Protein AF-A0ABD2PRU2-F1 (afdb_monomer_lite)

Secondary structure (DSSP, 8-state):
-PPPTT---S---S-S-----SPPEEEEETTTTEEEESSPPSS-TT----------HHHHHHHHHSPPPSS-----HHHHHHHHHHHHS--S-TTTT-EE-TTSPPTTSPPP----

Organism: NCBI:txid1844966

Foldseek 3Di:
DDDDPPPDDDDDDDPDDDDDADWDFFKAQPQVRDTDIPDDDPDDPPDDDDDDDHPDPVVVVVCVVPPADPPHDDADPVRVVVNVCSVVDPDPDSCPPMDGDPPDDDPPDDDDDDDD

Structure (mmCIF, N/CA/C/O backbone):
data_AF-A0ABD2PRU2-F1
#
_entry.id   AF-A0ABD2PRU2-F1
#
loop_
_atom_site.group_PDB
_atom_site.id
_atom_site.type_symbol
_atom_site.label_atom_id
_atom_site.label_alt_id
_atom_site.label_comp_id
_atom_site.label_asym_id
_atom_site.label_entity_id
_atom_site.label_seq_id
_atom_site.pdbx_PDB_ins_code
_atom_site.Cartn_x
_atom_site.Cartn_y
_atom_site.Cartn_z
_atom_site.occupancy
_atom_site.B_iso_or_equiv
_atom_site.auth_seq_id
_atom_site.auth_comp_id
_atom_site.auth_asym_id
_atom_site.auth_atom_id
_atom_site.pdbx_PDB_model_num
ATOM 1 N N . MET A 1 1 ? -25.420 -2.392 43.212 1.00 75.31 1 MET A N 1
ATOM 2 C CA . MET A 1 1 ? -24.475 -3.056 42.282 1.00 75.31 1 MET A CA 1
ATOM 3 C C . MET A 1 1 ? -23.480 -2.003 41.798 1.00 75.31 1 MET A C 1
ATOM 5 O O . MET A 1 1 ? -23.931 -0.957 41.350 1.00 75.31 1 MET A O 1
ATOM 9 N N . LYS A 1 2 ? -22.163 -2.194 41.961 1.00 92.75 2 LYS A N 1
ATOM 10 C CA . LYS A 1 2 ? -21.158 -1.182 41.576 1.00 92.75 2 LYS A CA 1
ATOM 11 C C . LYS A 1 2 ? -20.752 -1.385 40.115 1.00 92.75 2 LYS A C 1
ATOM 13 O O . LYS A 1 2 ? -20.429 -2.502 39.724 1.00 92.75 2 LYS A O 1
ATOM 18 N N . ILE A 1 3 ? -20.769 -0.320 39.318 1.00 93.56 3 ILE A N 1
ATOM 19 C CA . ILE A 1 3 ? -20.285 -0.360 37.934 1.00 93.56 3 ILE A CA 1
ATOM 20 C C . ILE A 1 3 ? -18.755 -0.450 37.960 1.00 93.56 3 ILE A C 1
ATOM 22 O O . ILE A 1 3 ? -18.087 0.366 38.594 1.00 93.56 3 ILE A O 1
ATOM 26 N N . VAL A 1 4 ? -18.208 -1.465 37.291 1.00 96.62 4 VAL A N 1
ATOM 27 C CA . VAL A 1 4 ? -16.760 -1.689 37.182 1.00 96.62 4 VAL A CA 1
ATOM 28 C C . VAL A 1 4 ? -16.155 -0.846 36.056 1.00 96.62 4 VAL A C 1
ATOM 30 O O . VAL A 1 4 ? -16.788 -0.613 35.025 1.00 96.62 4 VAL A O 1
ATOM 33 N N . ARG A 1 5 ? -14.910 -0.386 36.231 1.00 96.38 5 ARG A N 1
ATOM 34 C CA . ARG A 1 5 ? -14.184 0.374 35.200 1.00 96.38 5 ARG A CA 1
ATOM 35 C C . ARG A 1 5 ? -13.980 -0.501 33.959 1.00 96.38 5 ARG A C 1
ATOM 37 O O . ARG A 1 5 ? -13.541 -1.638 34.078 1.00 96.38 5 ARG A O 1
ATOM 44 N N . GLY A 1 6 ? -14.286 0.039 32.780 1.00 94.94 6 GLY A N 1
ATOM 45 C CA . GLY A 1 6 ? -14.189 -0.691 31.510 1.00 94.94 6 GLY A CA 1
ATOM 46 C C . GLY A 1 6 ? -15.425 -1.525 31.155 1.00 94.94 6 GLY A C 1
ATOM 47 O O . GLY A 1 6 ? -15.406 -2.215 30.136 1.00 94.94 6 GLY A O 1
ATOM 48 N N . LYS A 1 7 ? -16.507 -1.452 31.949 1.00 95.81 7 LYS A N 1
ATOM 49 C CA . LYS A 1 7 ? -17.802 -2.031 31.569 1.00 95.81 7 LYS A CA 1
ATOM 50 C C . LYS A 1 7 ? -18.243 -1.464 30.213 1.00 95.81 7 LYS A C 1
ATOM 52 O O . LYS A 1 7 ? -18.166 -0.258 29.987 1.00 95.81 7 LYS A O 1
ATOM 57 N N . ARG A 1 8 ? -18.664 -2.346 29.301 1.00 95.62 8 ARG A N 1
ATOM 58 C CA . ARG A 1 8 ? -19.148 -1.963 27.968 1.00 95.62 8 ARG A CA 1
ATOM 59 C C . ARG A 1 8 ? -20.516 -1.309 28.126 1.00 95.62 8 ARG A C 1
ATOM 61 O O . ARG A 1 8 ? -21.432 -1.945 28.630 1.00 95.62 8 ARG A O 1
ATOM 68 N N . GLU A 1 9 ? -20.618 -0.065 27.694 1.00 95.38 9 GLU A N 1
ATOM 69 C CA . GLU A 1 9 ? -21.835 0.744 27.711 1.00 95.38 9 GLU A CA 1
ATOM 70 C C . GLU A 1 9 ? -21.971 1.448 26.350 1.00 95.38 9 GLU A C 1
ATOM 72 O O . GLU A 1 9 ? -21.024 1.458 25.554 1.00 95.38 9 GLU A O 1
ATOM 77 N N . ALA A 1 10 ? -23.141 2.024 26.066 1.00 97.31 10 ALA A N 1
ATOM 78 C CA . ALA A 1 10 ? -23.347 2.815 24.855 1.00 97.31 10 ALA A CA 1
ATOM 79 C C . ALA A 1 10 ? -22.388 4.021 24.812 1.00 97.31 10 ALA A C 1
ATOM 81 O O . ALA A 1 10 ? -22.137 4.675 25.824 1.00 97.31 10 ALA A O 1
ATOM 82 N N . GLY A 1 11 ? -21.841 4.319 23.634 1.00 96.06 11 GLY A N 1
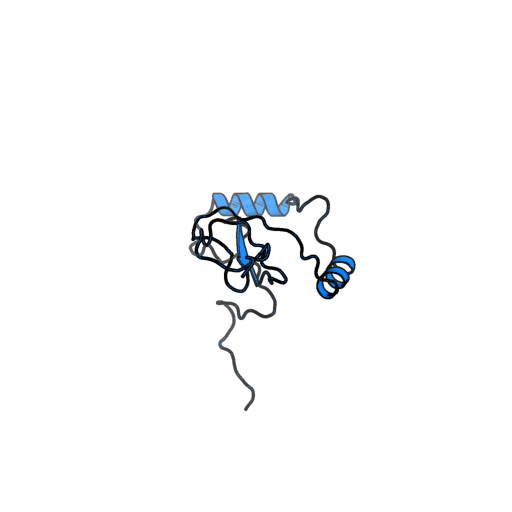ATOM 83 C CA . GLY A 1 11 ? -20.883 5.406 23.454 1.00 96.06 11 GLY A CA 1
ATOM 84 C C . GLY A 1 11 ? -20.413 5.541 22.009 1.00 96.06 11 GLY A C 1
ATOM 85 O O . GLY A 1 11 ? -20.898 4.848 21.116 1.00 96.06 11 GLY A O 1
ATOM 86 N N . LEU A 1 12 ? -19.448 6.434 21.778 1.00 96.44 12 LEU A N 1
ATOM 87 C CA . LEU A 1 12 ? -18.917 6.711 20.442 1.00 96.44 12 LEU A CA 1
ATOM 88 C C . LEU A 1 12 ? -18.200 5.485 19.850 1.00 96.44 12 LEU A C 1
ATOM 90 O O . LEU A 1 12 ? -17.209 5.000 20.411 1.00 96.44 12 LEU A O 1
ATOM 94 N N . MET A 1 13 ? -18.656 5.042 18.680 1.00 95.75 13 MET A N 1
ATOM 95 C CA . MET A 1 13 ? -18.049 3.969 17.891 1.00 95.75 13 MET A CA 1
ATOM 96 C C . MET A 1 13 ? -17.299 4.545 16.682 1.00 95.75 13 MET A C 1
ATOM 98 O O . MET A 1 13 ? -17.760 5.494 16.059 1.00 95.75 13 MET A O 1
ATOM 102 N N . GLY A 1 14 ? -16.154 3.955 16.326 1.00 94.75 14 GLY A N 1
ATOM 103 C CA . GLY A 1 14 ? -15.353 4.404 15.181 1.00 94.75 14 GLY A CA 1
ATOM 104 C C . GLY A 1 14 ? -14.530 5.663 15.470 1.00 94.75 14 GLY A C 1
ATOM 105 O O . GLY A 1 14 ? -14.267 5.966 16.632 1.00 94.75 14 GLY A O 1
ATOM 106 N N . ASN A 1 15 ? -14.077 6.334 14.403 1.00 94.31 15 ASN A N 1
ATOM 107 C CA . ASN A 1 15 ? -13.203 7.518 14.426 1.00 94.31 15 ASN A CA 1
ATOM 108 C C . ASN A 1 15 ? -12.008 7.397 15.395 1.00 94.31 15 ASN A C 1
ATOM 110 O O . ASN A 1 15 ? -11.744 8.263 16.228 1.00 94.31 15 ASN A O 1
ATOM 114 N N . ARG A 1 16 ? -11.327 6.252 15.342 1.00 94.81 16 ARG A N 1
ATOM 115 C CA . ARG A 1 16 ? -10.150 5.942 16.160 1.00 94.81 16 ARG A CA 1
ATOM 116 C C . ARG A 1 16 ? -9.107 5.291 15.271 1.00 94.81 16 ARG A C 1
ATOM 118 O O . ARG A 1 16 ? -9.464 4.483 14.414 1.00 94.81 16 ARG A O 1
ATOM 125 N N . TYR A 1 17 ? -7.836 5.573 15.535 1.00 95.12 17 TYR A N 1
ATOM 126 C CA . TYR A 1 17 ? -6.740 4.895 14.856 1.00 95.12 17 TYR A CA 1
ATOM 127 C C . TYR A 1 17 ? -6.806 3.387 15.094 1.00 95.12 17 TYR A C 1
ATOM 129 O O . TYR A 1 17 ? -6.938 2.908 16.226 1.00 95.12 17 TYR A O 1
ATOM 137 N N . ARG A 1 18 ? -6.732 2.637 13.998 1.00 94.50 18 ARG A N 1
ATOM 138 C CA . ARG A 1 18 ? -6.670 1.180 13.986 1.00 94.50 18 ARG A CA 1
ATOM 139 C C . ARG A 1 18 ? -5.586 0.764 13.010 1.00 94.50 18 ARG A C 1
ATOM 141 O O . ARG A 1 18 ? -5.554 1.247 11.887 1.00 94.50 18 ARG A O 1
ATOM 148 N N . THR A 1 19 ? -4.728 -0.149 13.444 1.00 94.00 19 THR A N 1
ATOM 149 C CA . THR A 1 19 ? -3.658 -0.706 12.617 1.00 94.00 19 THR A CA 1
ATOM 150 C C . THR A 1 19 ? -4.045 -2.112 12.192 1.00 94.00 19 THR A C 1
ATOM 152 O O . THR A 1 19 ? -4.306 -2.963 13.044 1.00 94.00 19 THR A O 1
ATOM 155 N N . SER A 1 20 ? -4.055 -2.373 10.888 1.00 93.69 20 SER A N 1
ATOM 156 C CA . SER A 1 20 ? -4.093 -3.734 10.350 1.00 93.69 20 SER A CA 1
ATOM 157 C C . SER A 1 20 ? -2.668 -4.226 10.108 1.00 93.69 20 SER A C 1
ATOM 159 O O . SER A 1 20 ? -1.890 -3.526 9.469 1.00 93.69 20 SER A O 1
ATOM 161 N N . ARG A 1 21 ? -2.321 -5.412 10.616 1.00 91.62 21 ARG A N 1
ATOM 162 C CA . ARG A 1 21 ? -0.971 -5.999 10.515 1.00 91.62 21 ARG A CA 1
ATOM 163 C C . ARG A 1 21 ? -0.963 -7.191 9.555 1.00 91.62 21 ARG A C 1
ATOM 165 O O . ARG A 1 21 ? -2.021 -7.755 9.294 1.00 91.62 21 ARG A O 1
ATOM 172 N N . GLY A 1 22 ? 0.224 -7.574 9.077 1.00 90.50 22 GLY A N 1
ATOM 173 C CA . GLY A 1 22 ? 0.413 -8.742 8.206 1.00 90.50 22 GLY A CA 1
ATOM 174 C C . GLY A 1 22 ? -0.268 -8.601 6.848 1.00 90.50 22 GLY A C 1
ATOM 175 O O . GLY A 1 22 ? -0.959 -9.511 6.403 1.00 90.50 22 GLY A O 1
ATOM 176 N N . ARG A 1 23 ? -0.146 -7.426 6.228 1.00 92.69 23 ARG A N 1
ATOM 177 C CA . ARG A 1 23 ? -0.715 -7.157 4.909 1.00 92.69 23 ARG A CA 1
ATOM 178 C C . ARG A 1 23 ? 0.354 -7.363 3.840 1.00 92.69 23 ARG A C 1
ATOM 180 O O . ARG A 1 23 ? 1.433 -6.797 3.961 1.00 92.69 23 ARG A O 1
ATOM 187 N N . LEU A 1 24 ? 0.038 -8.163 2.825 1.00 93.12 24 LEU A N 1
ATOM 188 C CA . LEU A 1 24 ? 0.913 -8.410 1.680 1.00 93.12 24 LEU A CA 1
ATOM 189 C C . LEU A 1 24 ? 0.696 -7.328 0.615 1.00 93.12 24 LEU A C 1
ATOM 191 O O . LEU A 1 24 ? -0.452 -6.995 0.304 1.00 93.12 24 LEU A O 1
ATOM 195 N N . ILE A 1 25 ? 1.789 -6.813 0.053 1.00 94.62 25 ILE A N 1
ATOM 196 C CA . ILE A 1 25 ? 1.770 -5.982 -1.154 1.00 94.62 25 ILE A CA 1
ATOM 197 C C . ILE A 1 25 ? 1.821 -6.928 -2.351 1.00 94.62 25 ILE A C 1
ATOM 199 O O . ILE A 1 25 ? 2.749 -7.722 -2.472 1.00 94.62 25 ILE A O 1
ATOM 203 N N . VAL A 1 26 ? 0.809 -6.873 -3.213 1.00 95.94 26 VAL A N 1
ATOM 204 C CA . VAL A 1 26 ? 0.683 -7.802 -4.351 1.00 95.94 26 VAL A CA 1
ATOM 205 C C . VAL A 1 26 ? 1.040 -7.169 -5.685 1.00 95.94 26 VAL A C 1
ATOM 207 O O . VAL A 1 26 ? 1.397 -7.878 -6.621 1.00 95.94 26 VAL A O 1
ATOM 210 N N . ARG A 1 27 ? 0.940 -5.845 -5.783 1.00 96.06 27 ARG A N 1
ATOM 211 C CA . ARG A 1 27 ? 1.243 -5.097 -6.998 1.00 96.06 27 ARG A CA 1
ATOM 212 C C . ARG A 1 27 ? 1.677 -3.677 -6.645 1.00 96.06 27 ARG A C 1
ATOM 214 O O . ARG A 1 27 ? 1.200 -3.123 -5.652 1.00 96.06 27 ARG A O 1
ATOM 221 N N . MET A 1 28 ? 2.559 -3.090 -7.444 1.00 95.19 28 MET A N 1
ATOM 222 C CA . MET A 1 28 ? 2.967 -1.687 -7.329 1.00 95.19 28 MET A CA 1
ATOM 223 C C . MET A 1 28 ? 2.990 -1.037 -8.710 1.00 95.19 28 MET A C 1
ATOM 225 O O . MET A 1 28 ? 3.519 -1.628 -9.648 1.00 95.19 28 MET A O 1
ATOM 229 N N . ASN A 1 29 ? 2.453 0.177 -8.816 1.00 92.44 29 ASN A N 1
ATOM 230 C CA . ASN A 1 29 ? 2.557 1.008 -10.012 1.00 92.44 29 ASN A CA 1
ATOM 231 C C . ASN A 1 29 ? 3.497 2.187 -9.704 1.00 92.44 29 ASN A C 1
ATOM 233 O O . ASN A 1 29 ? 3.088 3.113 -8.994 1.00 92.44 29 ASN A O 1
ATOM 237 N N . PRO A 1 30 ? 4.747 2.164 -10.195 1.00 88.81 30 PRO A N 1
ATOM 238 C CA . PRO A 1 30 ? 5.711 3.232 -9.940 1.00 88.81 30 PRO A CA 1
ATOM 239 C C . PRO A 1 30 ? 5.364 4.547 -10.656 1.00 88.81 30 PRO A C 1
ATOM 241 O O . PRO A 1 30 ? 5.702 5.605 -10.139 1.00 88.81 30 PRO A O 1
ATOM 244 N N . ARG A 1 31 ? 4.654 4.505 -11.793 1.00 86.50 31 ARG A N 1
ATOM 245 C CA . ARG A 1 31 ? 4.259 5.697 -12.565 1.00 86.50 31 ARG A CA 1
ATOM 246 C C . ARG A 1 31 ? 3.184 6.519 -11.851 1.00 86.50 31 ARG A C 1
ATOM 248 O O . ARG A 1 31 ? 3.264 7.740 -11.800 1.00 86.50 31 ARG A O 1
ATOM 255 N N . LEU A 1 32 ? 2.184 5.845 -11.288 1.00 88.56 32 LEU A N 1
ATOM 256 C CA . LEU A 1 32 ? 1.062 6.457 -10.568 1.00 88.56 32 LEU A CA 1
ATOM 257 C C . LEU A 1 32 ? 1.305 6.552 -9.052 1.00 88.56 32 LEU A C 1
ATOM 259 O O . LEU A 1 32 ? 0.484 7.121 -8.333 1.00 88.56 32 LEU A O 1
ATOM 263 N N . GLY A 1 33 ? 2.392 5.961 -8.547 1.00 89.56 33 GLY A N 1
ATOM 264 C CA . GLY A 1 33 ? 2.680 5.886 -7.114 1.00 89.56 33 GLY A CA 1
ATOM 265 C C . GLY A 1 33 ? 1.655 5.054 -6.333 1.00 89.56 33 GLY A C 1
ATOM 266 O O . GLY A 1 33 ? 1.353 5.367 -5.180 1.00 89.56 33 GLY A O 1
ATOM 267 N N . LEU A 1 34 ? 1.084 4.015 -6.954 1.00 94.25 34 LEU A N 1
ATOM 268 C CA . LEU A 1 34 ? 0.049 3.178 -6.340 1.00 94.25 34 LEU A CA 1
ATOM 269 C C . LEU A 1 34 ? 0.636 1.904 -5.734 1.00 94.25 34 LEU A C 1
ATOM 271 O O . LEU A 1 34 ? 1.470 1.226 -6.333 1.00 94.25 34 LEU A O 1
ATOM 275 N N . ILE A 1 35 ? 0.121 1.534 -4.562 1.00 96.06 35 ILE A N 1
ATOM 276 C CA . ILE A 1 35 ? 0.463 0.294 -3.863 1.00 96.06 35 ILE A CA 1
ATOM 277 C C . ILE A 1 35 ? -0.821 -0.507 -3.654 1.00 96.06 35 ILE A C 1
ATOM 279 O O . ILE A 1 35 ? -1.773 -0.028 -3.035 1.00 96.06 35 ILE A O 1
ATOM 283 N N . TYR A 1 36 ? -0.836 -1.745 -4.141 1.00 95.88 36 TYR A N 1
ATOM 284 C CA . TYR A 1 36 ? -1.975 -2.648 -4.027 1.00 95.88 36 TYR A CA 1
ATOM 285 C C . TYR A 1 36 ? -1.742 -3.623 -2.875 1.00 95.88 36 TYR A C 1
ATOM 287 O O . TYR A 1 36 ? -0.819 -4.442 -2.898 1.00 95.88 36 TYR A O 1
ATOM 295 N N . VAL A 1 37 ? -2.601 -3.536 -1.861 1.00 95.44 37 VAL A N 1
ATOM 296 C CA . VAL A 1 37 ? -2.486 -4.284 -0.605 1.00 95.44 37 VAL A CA 1
ATOM 297 C C . VAL A 1 37 ? -3.623 -5.298 -0.482 1.00 95.44 37 VAL A C 1
ATOM 299 O O . VAL A 1 37 ? -4.765 -5.010 -0.838 1.00 95.44 37 VAL A O 1
ATOM 302 N N . VAL A 1 38 ? -3.333 -6.489 0.047 1.00 95.50 38 VAL A N 1
ATOM 303 C CA . VAL A 1 38 ? -4.348 -7.535 0.246 1.00 95.50 38 VAL A CA 1
ATOM 304 C C . VAL A 1 38 ? -5.331 -7.170 1.360 1.00 95.50 38 VAL A C 1
ATOM 306 O O . VAL A 1 38 ? -4.963 -7.013 2.529 1.00 95.50 38 VAL A O 1
ATOM 309 N N . GLY A 1 39 ? -6.617 -7.173 1.011 1.00 93.25 39 GLY A N 1
ATOM 310 C CA . GLY A 1 39 ? -7.724 -7.003 1.947 1.00 93.25 39 GLY A CA 1
ATOM 311 C C . GLY A 1 39 ? -8.031 -5.539 2.286 1.00 93.25 39 GLY A C 1
ATOM 312 O O . GLY A 1 39 ? -7.470 -4.621 1.697 1.00 93.25 39 GLY A O 1
ATOM 313 N N . PRO A 1 40 ? -8.958 -5.298 3.228 1.00 93.19 40 PRO A N 1
ATOM 314 C CA . PRO A 1 40 ? -9.435 -3.951 3.515 1.00 93.19 40 PRO A CA 1
ATOM 315 C C . PRO A 1 40 ? -8.464 -3.159 4.400 1.00 93.19 40 PRO A C 1
ATOM 317 O O . PRO A 1 40 ? -7.941 -3.670 5.404 1.00 93.19 40 PRO A O 1
ATOM 320 N N . THR A 1 41 ? -8.313 -1.879 4.063 1.00 93.50 41 THR A N 1
ATOM 321 C CA . THR A 1 41 ? -7.598 -0.877 4.862 1.00 93.50 41 THR A CA 1
ATOM 322 C C . THR A 1 41 ? -8.568 -0.184 5.830 1.00 93.50 41 THR A C 1
ATOM 324 O O . THR A 1 41 ? -9.711 0.083 5.457 1.00 93.50 41 THR A O 1
ATOM 327 N N . PRO A 1 42 ? -8.169 0.102 7.083 1.00 95.06 42 PRO A N 1
ATOM 328 C CA . PRO A 1 42 ? -9.010 0.843 8.017 1.00 95.06 42 PRO A CA 1
ATOM 329 C C . PRO A 1 42 ? -9.254 2.281 7.548 1.00 95.06 42 PRO A C 1
ATOM 331 O O . PRO A 1 42 ? -8.304 3.002 7.264 1.00 95.06 42 PRO A O 1
ATOM 334 N N . GLY A 1 43 ? -10.514 2.713 7.565 1.00 94.44 43 GLY A N 1
ATOM 335 C CA . GLY A 1 43 ? -10.909 4.074 7.195 1.00 94.44 43 GLY A CA 1
ATOM 336 C C . GLY A 1 43 ? -11.800 4.109 5.951 1.00 94.44 43 GLY A C 1
ATOM 337 O O . GLY A 1 43 ? -11.988 3.085 5.294 1.00 94.44 43 GLY A O 1
ATOM 338 N N . PRO A 1 44 ? -12.414 5.263 5.651 1.00 95.25 44 PRO A N 1
ATOM 339 C CA . PRO A 1 44 ? -13.154 5.451 4.411 1.00 95.25 44 PRO A CA 1
ATOM 340 C C . PRO A 1 44 ? -12.203 5.577 3.210 1.00 95.25 44 PRO A C 1
ATOM 342 O O . PRO A 1 44 ? -11.009 5.844 3.359 1.00 95.25 44 PRO A O 1
ATOM 345 N N . VAL A 1 45 ? -12.747 5.415 2.004 1.00 95.81 45 VAL A N 1
ATOM 346 C CA . VAL A 1 45 ? -12.019 5.652 0.747 1.00 95.81 45 VAL A CA 1
ATOM 347 C C . VAL A 1 45 ? -11.547 7.114 0.688 1.00 95.81 45 VAL A C 1
ATOM 349 O O . VAL A 1 45 ? -12.218 7.998 1.218 1.00 95.81 45 VAL A O 1
ATOM 352 N N . HIS A 1 46 ? -10.387 7.359 0.070 1.00 95.69 46 HIS A N 1
ATOM 353 C CA . HIS A 1 46 ? -9.731 8.676 -0.016 1.00 95.69 46 HIS A CA 1
ATOM 354 C C . HIS A 1 46 ? -9.299 9.282 1.334 1.00 95.69 46 HIS A C 1
ATOM 356 O O . HIS A 1 46 ? -9.080 10.487 1.432 1.00 95.69 46 HIS A O 1
ATOM 362 N N . SER A 1 47 ? -9.155 8.464 2.381 1.00 94.25 47 SER A N 1
ATOM 363 C CA . SER A 1 47 ? -8.548 8.892 3.646 1.00 94.25 47 SER A CA 1
ATOM 364 C C . SER A 1 47 ? -7.035 8.667 3.660 1.00 94.25 47 SER A C 1
ATOM 366 O O . SER A 1 47 ? -6.509 7.790 2.974 1.00 94.25 47 SER A O 1
ATOM 368 N N . PHE A 1 48 ? -6.322 9.459 4.462 1.00 95.19 48 PHE A N 1
ATOM 369 C CA . PHE A 1 48 ? -4.904 9.225 4.715 1.00 95.19 48 PHE A CA 1
ATOM 370 C C . PHE A 1 48 ? -4.715 7.985 5.587 1.00 95.19 48 PHE A C 1
ATOM 372 O O . PHE A 1 48 ? -5.423 7.789 6.578 1.00 95.19 48 PHE A O 1
ATOM 379 N N . CYS A 1 49 ? -3.710 7.181 5.255 1.00 94.19 49 CYS A N 1
ATOM 380 C CA . CYS A 1 49 ? -3.286 6.049 6.063 1.00 94.19 49 CYS A CA 1
ATOM 381 C C . CYS A 1 49 ? -1.784 6.130 6.347 1.00 94.19 49 CYS A C 1
ATOM 383 O O . CYS A 1 49 ? -1.029 6.779 5.627 1.00 94.19 49 CYS A O 1
ATOM 385 N N . TYR A 1 50 ? -1.367 5.483 7.432 1.00 95.44 50 TYR A N 1
ATOM 386 C CA . TYR A 1 50 ? 0.039 5.321 7.774 1.00 95.44 50 TYR A CA 1
ATOM 387 C C . TYR A 1 50 ? 0.464 3.901 7.411 1.00 95.44 50 TYR A C 1
ATOM 389 O O . TYR A 1 50 ? -0.126 2.939 7.911 1.00 95.44 50 TYR A O 1
ATOM 397 N N . LEU A 1 51 ? 1.464 3.787 6.539 1.00 94.19 51 LEU A N 1
ATOM 398 C CA . LEU A 1 51 ? 2.017 2.521 6.073 1.00 94.19 51 LEU A CA 1
ATOM 399 C C . LEU A 1 51 ? 3.450 2.382 6.583 1.00 94.19 51 LEU A C 1
ATOM 401 O O . LEU A 1 51 ? 4.245 3.314 6.492 1.00 94.19 51 LEU A O 1
ATOM 405 N N . ASN A 1 52 ? 3.756 1.222 7.152 1.00 92.56 52 ASN A N 1
ATOM 406 C CA . ASN A 1 52 ? 5.065 0.888 7.686 1.00 92.56 52 ASN A CA 1
ATOM 407 C C . ASN A 1 52 ? 5.327 -0.615 7.564 1.00 92.56 52 ASN A C 1
ATOM 409 O O . ASN A 1 52 ? 4.389 -1.412 7.468 1.00 92.56 52 ASN A O 1
ATOM 413 N N . ASP A 1 53 ? 6.602 -0.992 7.632 1.00 91.12 53 ASP A N 1
ATOM 414 C CA . ASP A 1 53 ? 7.009 -2.394 7.610 1.00 91.12 53 ASP A CA 1
ATOM 415 C C . ASP A 1 53 ? 6.387 -3.184 8.761 1.00 91.12 53 ASP A C 1
ATOM 417 O O . ASP A 1 53 ? 6.146 -2.683 9.870 1.00 91.12 53 ASP A O 1
ATOM 421 N N . SER A 1 54 ? 6.111 -4.460 8.494 1.00 90.56 54 SER A N 1
ATOM 422 C CA . SER A 1 54 ? 5.467 -5.322 9.473 1.00 90.56 54 SER A CA 1
ATOM 423 C C . SER A 1 54 ? 6.401 -5.674 10.626 1.00 90.56 54 SER A C 1
ATOM 425 O O . SER A 1 54 ? 7.563 -6.007 10.439 1.00 90.56 54 SER A O 1
ATOM 427 N N . TRP A 1 55 ? 5.850 -5.693 11.839 1.00 87.44 55 TRP A N 1
ATOM 428 C CA . TRP A 1 55 ? 6.552 -6.136 13.050 1.00 87.44 55 TRP A CA 1
ATOM 429 C C . TRP A 1 55 ? 6.273 -7.606 13.406 1.00 87.44 55 TRP A C 1
ATOM 431 O O . TRP A 1 55 ? 6.535 -8.032 14.529 1.00 87.44 55 TRP A O 1
ATOM 441 N N . LEU A 1 56 ? 5.692 -8.383 12.487 1.00 90.50 56 LEU A N 1
ATOM 442 C CA . LEU A 1 56 ? 5.470 -9.815 12.696 1.00 90.50 56 LEU A CA 1
ATOM 443 C C . LEU A 1 56 ? 6.798 -10.573 12.568 1.00 90.50 56 LEU A C 1
ATOM 445 O O . LEU A 1 56 ? 7.536 -10.365 11.609 1.00 90.50 56 LEU A O 1
ATOM 449 N N . CYS A 1 57 ? 7.101 -11.449 13.531 1.00 85.00 57 CYS A N 1
ATOM 450 C CA . CYS A 1 57 ? 8.418 -12.088 13.641 1.00 85.00 57 CYS A CA 1
ATOM 451 C C . CYS A 1 57 ? 8.817 -12.889 12.392 1.00 85.00 57 CYS A C 1
ATOM 453 O O . CYS A 1 57 ? 9.964 -12.823 11.972 1.00 85.00 57 CYS A O 1
ATOM 455 N N . ASN A 1 58 ? 7.872 -13.611 11.786 1.00 84.00 58 ASN A N 1
ATOM 456 C CA . ASN A 1 58 ? 8.102 -14.389 10.567 1.00 84.00 58 ASN A CA 1
ATOM 457 C C . ASN A 1 58 ? 8.488 -13.502 9.373 1.00 84.00 58 ASN A C 1
ATOM 459 O O . ASN A 1 58 ? 9.438 -13.819 8.672 1.00 84.00 58 ASN A O 1
ATOM 463 N N . ILE A 1 59 ? 7.814 -12.362 9.204 1.00 82.69 59 ILE A N 1
ATOM 464 C CA . ILE A 1 59 ? 8.105 -11.400 8.128 1.00 82.69 59 ILE A CA 1
ATOM 465 C C . ILE A 1 59 ? 9.457 -10.714 8.365 1.00 82.69 59 ILE A C 1
ATOM 467 O O . ILE A 1 59 ? 10.182 -10.391 7.432 1.00 82.69 59 ILE A O 1
ATOM 471 N N . ARG A 1 60 ? 9.832 -10.501 9.628 1.00 83.38 60 ARG A N 1
ATOM 472 C CA . ARG A 1 60 ? 11.083 -9.820 9.969 1.00 83.38 60 ARG A CA 1
ATOM 473 C C . ARG A 1 60 ? 12.327 -10.622 9.584 1.00 83.38 60 ARG A C 1
ATOM 475 O O . ARG A 1 60 ? 13.285 -10.033 9.108 1.00 83.38 60 ARG A O 1
ATOM 482 N N . HIS A 1 61 ? 12.291 -11.946 9.720 1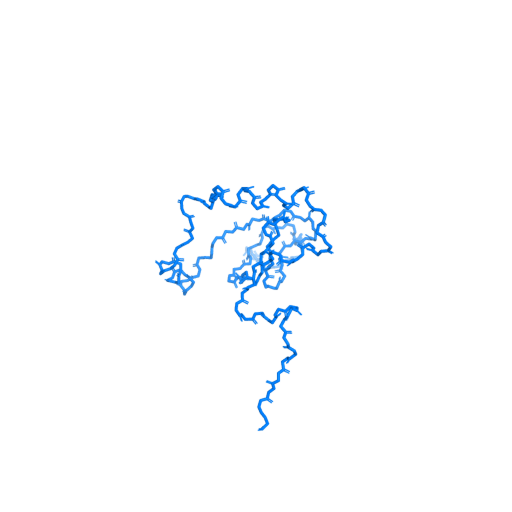.00 77.19 61 HIS A N 1
ATOM 483 C CA . HIS A 1 61 ? 13.390 -12.794 9.247 1.00 77.19 61 HIS A CA 1
ATOM 484 C C . HIS A 1 61 ? 13.550 -12.742 7.718 1.00 77.19 61 HIS A C 1
ATOM 486 O O . HIS A 1 61 ? 14.672 -12.783 7.223 1.00 77.19 61 HIS A O 1
ATOM 492 N N . GLU A 1 62 ? 12.445 -12.632 6.972 1.00 81.81 62 GLU A N 1
ATOM 493 C CA . GLU A 1 62 ? 12.481 -12.462 5.512 1.00 81.81 62 GLU A CA 1
ATOM 494 C C . GLU A 1 62 ? 13.083 -11.103 5.124 1.00 81.81 62 GLU A C 1
ATOM 496 O O . GLU A 1 62 ? 13.911 -11.037 4.216 1.00 81.81 62 GLU A O 1
ATOM 501 N N . LEU A 1 63 ? 12.735 -10.039 5.859 1.00 80.50 63 LEU A N 1
ATOM 502 C CA . LEU A 1 63 ? 13.322 -8.705 5.683 1.00 80.50 63 LEU A CA 1
ATOM 503 C C . LEU A 1 63 ? 14.834 -8.692 5.938 1.00 80.50 63 LEU A C 1
ATOM 505 O O . LEU A 1 63 ? 15.557 -8.010 5.223 1.00 80.50 63 LEU A O 1
ATOM 509 N N . ASP A 1 64 ? 15.330 -9.444 6.921 1.00 84.44 64 ASP A N 1
ATOM 510 C CA . ASP A 1 64 ? 16.772 -9.512 7.190 1.00 84.44 64 ASP A CA 1
ATOM 511 C C . ASP A 1 64 ? 17.534 -10.242 6.064 1.00 84.44 64 ASP A C 1
ATOM 513 O O . ASP A 1 64 ? 18.690 -9.919 5.784 1.00 84.44 64 ASP A O 1
ATOM 517 N N . ALA A 1 65 ? 16.893 -11.212 5.400 1.00 87.88 65 ALA A N 1
ATOM 518 C CA . ALA A 1 65 ? 17.479 -11.956 4.284 1.00 87.88 65 ALA A CA 1
ATOM 519 C C . ALA A 1 65 ? 17.482 -11.159 2.967 1.00 87.88 65 ALA A C 1
ATOM 521 O O . ALA A 1 65 ? 18.423 -11.278 2.182 1.00 87.88 65 ALA A O 1
ATOM 522 N N . ASN A 1 66 ? 16.444 -10.356 2.724 1.00 86.50 66 ASN A N 1
ATOM 523 C CA . ASN A 1 66 ? 16.328 -9.482 1.559 1.00 86.50 66 ASN A CA 1
ATOM 524 C C . ASN A 1 66 ? 15.856 -8.085 1.998 1.00 86.50 66 ASN A C 1
ATOM 526 O O . ASN A 1 66 ? 14.655 -7.790 1.939 1.00 86.50 66 ASN A O 1
ATOM 530 N N . PRO A 1 67 ? 16.777 -7.235 2.484 1.00 88.12 67 PRO A N 1
ATOM 531 C CA . PRO A 1 67 ? 16.405 -5.952 3.052 1.00 88.12 67 PRO A CA 1
ATOM 532 C C . PRO A 1 67 ? 15.930 -4.976 1.971 1.00 88.12 67 PRO A C 1
ATOM 534 O O . PRO A 1 67 ? 16.511 -4.925 0.882 1.00 88.12 67 PRO A O 1
ATOM 537 N N . PRO A 1 68 ? 14.912 -4.147 2.264 1.00 89.00 68 PRO A N 1
ATOM 538 C CA . PRO A 1 68 ? 14.545 -3.056 1.379 1.00 89.00 68 PRO A CA 1
ATOM 539 C C . PRO A 1 68 ? 15.683 -2.020 1.294 1.00 89.00 68 PRO A C 1
ATOM 541 O O . PRO A 1 68 ? 16.559 -1.974 2.164 1.00 89.00 68 PRO A O 1
ATOM 544 N N . PRO A 1 69 ? 15.678 -1.148 0.271 1.00 91.31 69 PRO A N 1
ATOM 545 C CA . PRO A 1 69 ? 16.671 -0.087 0.133 1.00 91.31 69 PRO A CA 1
ATOM 546 C C . PRO A 1 69 ? 16.739 0.830 1.366 1.00 91.31 69 PRO A C 1
ATOM 548 O O . PRO A 1 69 ? 15.715 1.317 1.846 1.00 91.31 69 PRO A O 1
ATOM 551 N N . VAL A 1 70 ? 17.955 1.117 1.841 1.00 91.06 70 VAL A N 1
ATOM 552 C CA . VAL A 1 70 ? 18.224 1.975 3.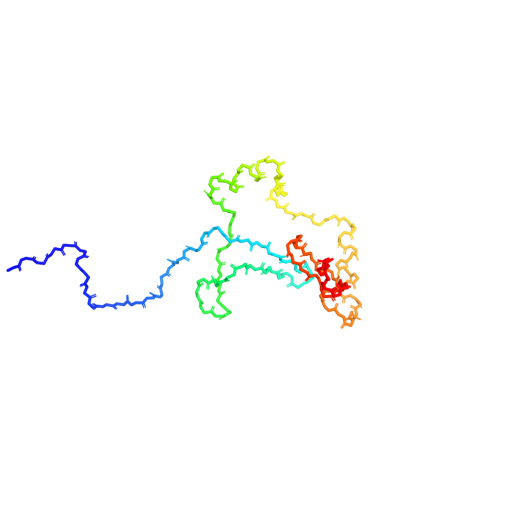010 1.00 91.06 70 VAL A CA 1
ATOM 553 C C . VAL A 1 70 ? 18.990 3.230 2.561 1.00 91.06 70 VAL A C 1
ATOM 555 O O . VAL A 1 70 ? 19.980 3.087 1.844 1.00 91.06 70 VAL A O 1
ATOM 558 N N . PRO A 1 71 ? 18.608 4.458 2.977 1.00 90.88 71 PRO A N 1
ATOM 559 C CA . PRO A 1 71 ? 17.511 4.801 3.896 1.00 90.88 71 PRO A CA 1
ATOM 560 C C . PRO A 1 71 ? 16.119 4.763 3.251 1.00 90.88 71 PRO A C 1
ATOM 562 O O . PRO A 1 71 ? 15.119 4.685 3.955 1.00 90.88 71 PRO A O 1
ATOM 565 N N . THR A 1 72 ? 16.063 4.852 1.926 1.00 91.19 72 THR A N 1
ATOM 566 C CA . THR A 1 72 ? 14.855 4.753 1.108 1.00 91.19 72 THR A CA 1
ATOM 567 C C . THR A 1 72 ? 15.271 4.331 -0.297 1.00 91.19 72 THR A C 1
ATOM 569 O O . THR A 1 72 ? 16.450 4.421 -0.653 1.00 91.19 72 THR A O 1
ATOM 572 N N . TRP A 1 73 ? 14.315 3.902 -1.116 1.00 91.00 73 TRP A N 1
ATOM 573 C CA . TRP A 1 73 ? 14.561 3.729 -2.542 1.00 91.00 73 TRP A CA 1
ATOM 574 C C . TRP A 1 73 ? 14.895 5.080 -3.182 1.00 91.00 73 TRP A C 1
ATOM 576 O O . TRP A 1 73 ? 14.228 6.082 -2.911 1.00 91.00 73 TRP A O 1
ATOM 586 N N . TYR A 1 74 ? 15.9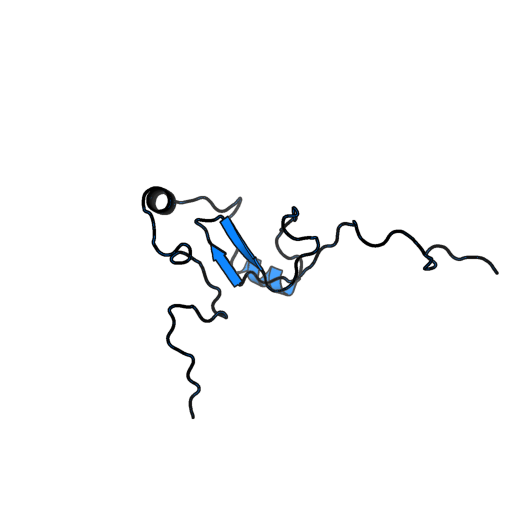32 5.093 -4.016 1.00 89.69 74 TYR A N 1
ATOM 587 C CA . TYR A 1 74 ? 16.329 6.251 -4.805 1.00 89.69 74 TYR A CA 1
ATOM 588 C C . TYR A 1 74 ? 16.388 5.835 -6.277 1.00 89.69 74 TYR A C 1
ATOM 590 O O . TYR A 1 74 ? 16.998 4.801 -6.577 1.00 89.69 74 TYR A O 1
ATOM 598 N N . PRO A 1 75 ? 15.771 6.595 -7.195 1.00 87.88 75 PRO A N 1
ATOM 599 C CA . PRO A 1 75 ? 15.786 6.254 -8.608 1.00 87.88 75 PRO A CA 1
ATOM 600 C C . PRO A 1 75 ? 17.219 6.314 -9.147 1.00 87.88 75 PRO A C 1
ATOM 602 O O . PRO A 1 75 ? 17.957 7.270 -8.897 1.00 87.88 75 PRO A O 1
ATOM 605 N N . SER A 1 76 ? 17.627 5.286 -9.896 1.00 87.88 76 SER A N 1
ATOM 606 C CA . SER A 1 76 ? 18.867 5.357 -10.682 1.00 87.88 76 SER A CA 1
ATOM 607 C C . SER A 1 76 ? 18.678 6.28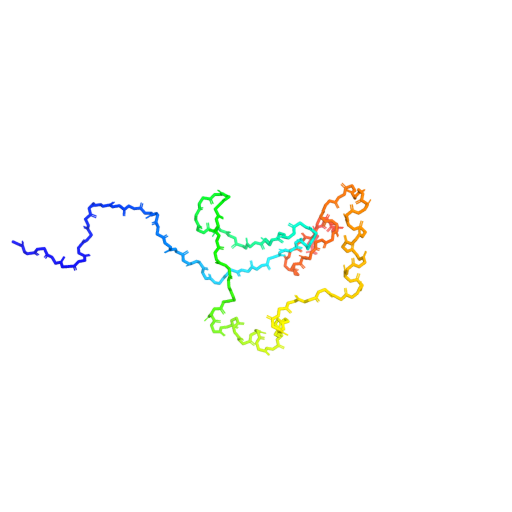3 -11.890 1.00 87.88 76 SER A C 1
ATOM 609 O O . SER A 1 76 ? 17.550 6.617 -12.249 1.00 87.88 76 SER A O 1
ATOM 611 N N . ALA A 1 77 ? 19.771 6.668 -12.557 1.00 89.06 77 ALA A N 1
ATOM 612 C CA . ALA A 1 77 ? 19.696 7.456 -13.792 1.00 89.06 77 ALA A CA 1
ATOM 613 C C . ALA A 1 77 ? 18.775 6.805 -14.846 1.00 89.06 77 ALA A C 1
ATOM 615 O O . ALA A 1 77 ? 17.966 7.488 -15.462 1.00 89.06 77 ALA A O 1
ATOM 616 N N . GLU A 1 78 ? 18.820 5.475 -14.969 1.00 85.31 78 GLU A N 1
ATOM 617 C CA . GLU A 1 78 ? 17.946 4.711 -15.867 1.00 85.31 78 GLU A CA 1
ATOM 618 C C . GLU A 1 78 ? 16.465 4.817 -15.472 1.00 85.31 78 GLU A C 1
ATOM 620 O O . GLU A 1 78 ? 15.606 4.974 -16.338 1.00 85.31 78 GLU A O 1
ATOM 625 N N . HIS A 1 79 ? 16.159 4.778 -14.169 1.00 84.25 79 HIS A N 1
ATOM 626 C CA . HIS A 1 79 ? 14.791 4.952 -13.672 1.00 84.25 79 HIS A CA 1
ATOM 627 C C . HIS A 1 79 ? 14.271 6.369 -13.928 1.00 84.25 79 HIS A C 1
ATOM 629 O O . HIS A 1 79 ? 13.109 6.526 -14.280 1.00 84.25 79 HIS A O 1
ATOM 635 N N . LEU A 1 80 ? 15.122 7.390 -13.796 1.00 84.31 80 LEU A N 1
ATOM 636 C CA . LEU A 1 80 ? 14.749 8.777 -14.093 1.00 84.31 80 LEU A CA 1
ATOM 637 C C . LEU A 1 80 ? 14.460 8.980 -15.584 1.00 84.31 80 LEU A C 1
ATOM 639 O O . LEU A 1 80 ? 13.530 9.699 -15.943 1.00 84.31 80 LEU A O 1
ATOM 643 N N . ASP A 1 81 ? 15.233 8.343 -16.462 1.00 85.00 81 ASP A N 1
ATOM 644 C CA . ASP A 1 81 ? 14.980 8.396 -17.903 1.00 85.00 81 ASP A CA 1
ATOM 645 C C . ASP A 1 81 ? 13.703 7.631 -18.288 1.00 85.00 81 ASP A C 1
ATOM 647 O O . ASP A 1 81 ? 12.980 8.058 -19.190 1.00 85.00 81 ASP A O 1
ATOM 651 N N . LEU A 1 82 ? 13.387 6.534 -17.592 1.00 81.94 82 LEU A N 1
ATOM 652 C CA . LEU A 1 82 ? 12.095 5.846 -17.699 1.00 81.94 82 LEU A CA 1
ATOM 653 C C . LEU A 1 82 ? 10.937 6.730 -17.227 1.00 81.94 82 LEU A C 1
ATOM 655 O O . LEU A 1 82 ? 9.952 6.861 -17.944 1.00 81.94 82 LEU A O 1
ATOM 659 N N . GLU A 1 83 ? 11.069 7.379 -16.072 1.00 81.25 83 GLU A N 1
ATOM 660 C CA . GLU A 1 83 ? 10.053 8.279 -15.519 1.00 81.25 83 GLU A CA 1
ATOM 661 C C . GLU A 1 83 ? 9.784 9.472 -16.449 1.00 81.25 83 GLU A C 1
ATOM 663 O O . GLU A 1 83 ? 8.632 9.825 -16.696 1.00 81.25 83 GLU A O 1
ATOM 668 N N . ARG A 1 84 ? 10.831 10.048 -17.054 1.00 81.81 84 ARG A N 1
ATOM 669 C CA . ARG A 1 84 ? 10.685 11.083 -18.092 1.00 81.81 84 ARG A CA 1
ATOM 670 C C . ARG A 1 84 ? 9.908 10.572 -19.298 1.00 81.81 84 ARG A C 1
ATOM 672 O O . ARG A 1 84 ? 8.965 11.228 -19.729 1.00 81.81 84 ARG A O 1
ATOM 679 N N . LYS A 1 85 ? 10.241 9.377 -19.798 1.00 81.75 85 LYS A N 1
ATOM 680 C CA . LYS A 1 85 ? 9.485 8.748 -20.892 1.00 81.75 85 LYS A CA 1
ATOM 681 C C . LYS A 1 85 ? 8.023 8.523 -20.508 1.00 81.75 85 LYS A C 1
ATOM 683 O O . LYS A 1 85 ? 7.157 8.781 -21.331 1.00 81.75 85 LYS A O 1
ATOM 688 N N . TRP A 1 86 ? 7.739 8.112 -19.271 1.00 81.50 86 TRP A N 1
ATOM 689 C CA . TRP A 1 86 ? 6.374 7.949 -18.749 1.00 81.50 86 TRP A CA 1
ATOM 690 C C . TRP A 1 86 ? 5.544 9.231 -18.724 1.00 81.50 86 TRP A C 1
ATOM 692 O O . TRP A 1 86 ? 4.317 9.151 -18.783 1.00 81.50 86 TRP A O 1
ATOM 702 N N . LEU A 1 87 ? 6.197 10.385 -18.595 1.00 76.88 87 LEU A N 1
ATOM 703 C CA . LEU A 1 87 ? 5.553 11.699 -18.597 1.00 76.88 87 LEU A CA 1
ATOM 704 C C . LEU A 1 87 ? 5.390 12.274 -20.009 1.00 76.88 87 LEU A C 1
ATOM 706 O O . LEU A 1 87 ? 4.463 13.042 -20.245 1.00 76.88 87 LEU A O 1
ATOM 710 N N . GLU A 1 88 ? 6.300 11.940 -20.924 1.00 78.81 88 GLU A N 1
ATOM 711 C CA . GLU A 1 88 ? 6.320 12.468 -22.293 1.00 78.81 88 GLU A CA 1
ATOM 712 C C . GLU A 1 88 ? 5.509 11.624 -23.285 1.00 78.81 88 GLU A C 1
ATOM 714 O O . GLU A 1 88 ? 4.993 12.163 -24.264 1.00 78.81 88 GLU A O 1
ATOM 719 N N . GLN A 1 89 ? 5.412 10.311 -23.065 1.00 74.69 89 GLN A N 1
ATOM 720 C CA . GLN A 1 89 ? 4.631 9.409 -23.908 1.00 74.69 89 GLN A CA 1
ATOM 721 C C . GLN A 1 89 ? 3.250 9.159 -23.307 1.00 74.69 89 GLN A C 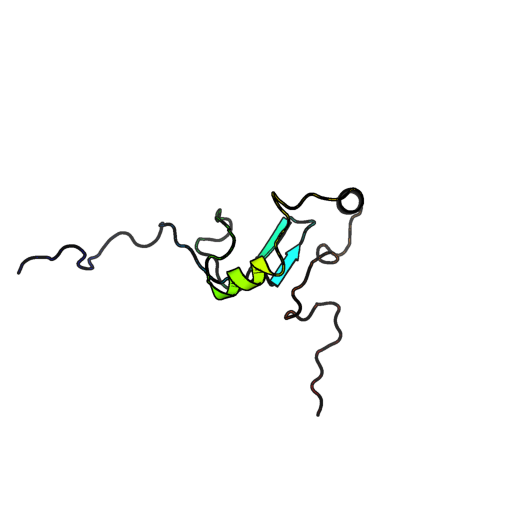1
ATOM 723 O O . GLN A 1 89 ? 3.121 8.670 -22.185 1.00 74.69 89 GLN A O 1
ATOM 728 N N . ASP A 1 90 ? 2.222 9.415 -24.111 1.00 69.88 90 ASP A N 1
ATOM 729 C CA . ASP A 1 90 ? 0.886 8.880 -23.881 1.00 69.88 90 ASP A CA 1
ATOM 730 C C . ASP A 1 90 ? 0.935 7.369 -24.144 1.00 69.88 90 ASP A C 1
ATOM 732 O O . ASP A 1 90 ? 0.875 6.909 -25.285 1.00 69.88 90 ASP A O 1
ATOM 736 N N . PHE A 1 91 ? 1.133 6.589 -23.083 1.00 70.38 91 PHE A N 1
ATOM 737 C CA . PHE A 1 91 ? 0.956 5.143 -23.145 1.00 70.38 91 PHE A CA 1
ATOM 738 C C . PHE A 1 91 ? -0.537 4.838 -23.225 1.00 70.38 91 PHE A C 1
ATOM 740 O O . PHE A 1 91 ? -1.316 5.352 -22.426 1.00 70.38 91 PHE A O 1
ATOM 747 N N . ASP A 1 92 ? -0.922 3.955 -24.146 1.00 74.62 92 ASP A N 1
ATOM 748 C CA . ASP A 1 92 ? -2.302 3.465 -24.241 1.00 74.62 92 ASP A CA 1
ATOM 749 C C . ASP A 1 92 ? -2.719 2.656 -22.992 1.00 74.62 92 ASP A C 1
ATOM 751 O O . ASP A 1 92 ? -3.910 2.505 -22.722 1.00 74.62 92 ASP A O 1
ATOM 755 N N . ASP A 1 93 ? -1.745 2.145 -22.225 1.00 81.75 93 ASP A N 1
ATOM 756 C CA . ASP A 1 93 ? -1.959 1.361 -21.007 1.00 81.75 93 ASP A CA 1
ATOM 757 C C . ASP A 1 93 ? -1.116 1.875 -19.823 1.00 81.75 93 ASP A C 1
ATOM 759 O O . ASP A 1 93 ? 0.111 1.744 -19.781 1.00 81.75 93 ASP A O 1
ATOM 763 N N . ASP A 1 94 ? -1.794 2.418 -18.809 1.00 77.62 94 ASP A N 1
ATOM 764 C CA . ASP A 1 94 ? -1.186 2.924 -17.573 1.00 77.62 94 ASP A CA 1
ATOM 765 C C . ASP A 1 94 ? -0.598 1.832 -16.665 1.00 77.62 94 ASP A C 1
ATOM 767 O O . ASP A 1 94 ? 0.133 2.142 -15.716 1.00 77.62 94 ASP A O 1
ATOM 771 N N . PHE A 1 95 ? -0.902 0.563 -16.941 1.00 81.50 95 PHE A N 1
ATOM 772 C CA . PHE A 1 95 ? -0.551 -0.582 -16.103 1.00 81.50 95 PHE A CA 1
ATOM 773 C C . PHE A 1 95 ? 0.581 -1.442 -16.664 1.00 81.50 95 PHE A C 1
ATOM 775 O O . PHE A 1 95 ? 0.985 -2.419 -16.025 1.00 81.50 95 PHE A O 1
ATOM 782 N N . GLN A 1 96 ? 1.112 -1.069 -17.828 1.00 82.25 96 GLN A N 1
ATOM 783 C CA . GLN A 1 96 ? 2.167 -1.806 -18.522 1.00 82.25 96 GLN A CA 1
ATOM 784 C C . GLN A 1 96 ? 3.439 -1.973 -17.671 1.00 82.25 96 GLN A C 1
ATOM 786 O O . GLN A 1 96 ? 4.144 -2.975 -17.782 1.00 82.25 96 GLN A O 1
ATOM 791 N N . PHE A 1 97 ? 3.741 -0.996 -16.812 1.00 83.12 97 PHE A N 1
ATOM 792 C CA . PHE A 1 97 ? 4.972 -0.948 -16.012 1.00 83.12 97 PHE A CA 1
ATOM 793 C C . PHE A 1 97 ? 4.790 -1.439 -14.573 1.00 83.12 97 PHE A C 1
ATOM 795 O O . PHE A 1 97 ? 5.640 -1.192 -13.713 1.00 83.12 97 PHE A O 1
ATOM 802 N N . ASP A 1 98 ? 3.681 -2.117 -14.288 1.00 91.19 98 ASP A N 1
ATOM 803 C CA . ASP A 1 98 ? 3.377 -2.559 -12.938 1.00 91.19 98 ASP A CA 1
ATOM 804 C C . ASP A 1 98 ? 4.242 -3.743 -12.510 1.00 91.19 98 ASP A C 1
ATOM 806 O O . ASP A 1 98 ? 4.494 -4.699 -13.246 1.00 91.19 98 ASP A O 1
ATOM 810 N N . LEU A 1 99 ? 4.665 -3.694 -11.252 1.00 92.12 99 LEU A N 1
ATOM 811 C CA . LEU A 1 99 ? 5.396 -4.764 -10.596 1.00 92.12 99 LEU A CA 1
ATOM 812 C C . LEU A 1 99 ? 4.383 -5.699 -9.945 1.00 92.12 99 LEU A C 1
ATOM 814 O O . LEU A 1 99 ? 3.637 -5.274 -9.063 1.00 92.12 99 LEU A O 1
ATOM 818 N N . TYR A 1 100 ? 4.364 -6.964 -10.359 1.00 95.12 100 TYR A N 1
ATOM 819 C CA . TYR A 1 100 ? 3.449 -7.983 -9.842 1.00 95.12 100 TYR A CA 1
ATOM 820 C C . TYR A 1 100 ? 4.182 -8.971 -8.938 1.00 95.12 100 TYR A C 1
ATOM 822 O O . TYR A 1 100 ? 5.245 -9.480 -9.296 1.00 95.12 100 TYR A O 1
ATOM 830 N N . HIS A 1 101 ? 3.575 -9.286 -7.796 1.00 94.88 101 HIS A N 1
ATOM 831 C CA . HIS A 1 101 ? 3.993 -10.389 -6.938 1.00 94.88 101 HIS A CA 1
ATOM 832 C C . HIS A 1 101 ? 3.763 -11.732 -7.646 1.00 94.88 101 HIS A C 1
ATOM 834 O O . HIS A 1 101 ? 2.760 -11.901 -8.336 1.00 94.88 101 HIS A O 1
ATOM 840 N N . GLU A 1 102 ? 4.636 -12.715 -7.417 1.00 92.38 102 GLU A N 1
ATOM 841 C CA . GLU A 1 102 ? 4.650 -14.023 -8.109 1.00 92.38 102 GLU A CA 1
ATOM 842 C C . GLU A 1 102 ? 3.350 -14.834 -7.971 1.00 92.38 102 GLU A C 1
ATOM 844 O O . GLU A 1 102 ? 3.037 -15.691 -8.786 1.00 92.38 102 GLU A O 1
ATOM 849 N N . MET A 1 103 ? 2.573 -14.548 -6.929 1.00 92.88 103 MET A N 1
ATOM 850 C CA . MET A 1 103 ? 1.288 -15.198 -6.656 1.00 92.88 103 MET A CA 1
ATOM 851 C C . MET A 1 103 ? 0.144 -14.658 -7.534 1.00 92.88 103 MET A C 1
ATOM 853 O O . MET A 1 103 ? -0.914 -15.282 -7.607 1.00 92.88 103 MET A O 1
ATOM 857 N N . LEU A 1 104 ? 0.307 -13.487 -8.158 1.00 93.19 104 LEU A N 1
ATOM 858 C CA . LEU A 1 104 ? -0.713 -12.918 -9.034 1.00 93.19 104 LEU A CA 1
ATOM 859 C C . LEU A 1 104 ? -0.536 -13.415 -10.468 1.00 93.19 104 LEU A C 1
ATOM 861 O O . LEU A 1 104 ? 0.539 -13.307 -11.047 1.00 93.19 104 LEU A O 1
ATOM 865 N N . HIS A 1 105 ? -1.638 -13.868 -11.060 1.00 91.75 105 HIS A N 1
ATOM 866 C CA . HIS A 1 105 ? -1.732 -14.061 -12.501 1.00 91.75 105 HIS A CA 1
ATOM 867 C C . HIS A 1 105 ? -1.789 -12.695 -13.191 1.00 91.75 105 HIS A C 1
ATOM 869 O O . HIS A 1 105 ? -2.629 -11.861 -12.827 1.00 91.75 105 HIS A O 1
ATOM 875 N N . ARG A 1 106 ? -0.887 -12.449 -14.145 1.00 91.12 106 ARG A N 1
ATOM 876 C CA . ARG A 1 106 ? -0.827 -11.160 -14.839 1.00 91.12 106 ARG A CA 1
ATOM 877 C C . ARG A 1 106 ? -1.889 -11.094 -15.937 1.00 91.12 106 ARG A C 1
ATOM 879 O O . ARG A 1 106 ? -2.238 -12.130 -16.495 1.00 91.12 106 ARG A O 1
ATOM 886 N N . PRO A 1 107 ? -2.376 -9.892 -16.285 1.00 87.31 107 PRO A N 1
ATOM 887 C CA . PRO A 1 107 ? -3.290 -9.724 -17.416 1.00 87.31 107 PRO A CA 1
ATOM 888 C C . PRO A 1 107 ? -2.707 -10.223 -18.747 1.00 87.31 107 PRO A C 1
ATOM 890 O O . PRO A 1 107 ? -3.452 -10.721 -19.585 1.00 87.31 107 PRO A O 1
ATOM 893 N N . ASP A 1 108 ? -1.385 -10.118 -18.906 1.00 87.81 108 ASP A N 1
ATOM 894 C CA . ASP A 1 108 ? -0.667 -10.497 -20.129 1.00 87.81 108 ASP A CA 1
ATOM 895 C C . ASP A 1 108 ? -0.357 -12.000 -20.212 1.00 87.81 108 ASP A C 1
ATOM 897 O O . ASP A 1 108 ? 0.051 -12.501 -21.263 1.00 87.81 108 ASP A O 1
ATOM 901 N N . ASP A 1 109 ? -0.525 -12.733 -19.108 1.00 90.25 109 ASP A N 1
ATOM 902 C CA . ASP A 1 109 ? -0.250 -14.164 -19.069 1.00 90.25 109 ASP A CA 1
ATOM 903 C C . ASP A 1 109 ? -1.349 -14.945 -19.810 1.00 90.25 109 ASP A C 1
ATOM 905 O O . ASP A 1 109 ? -2.538 -14.624 -19.771 1.00 90.25 109 ASP A O 1
ATOM 909 N N . GLY A 1 110 ? -0.963 -16.046 -20.461 1.00 90.62 110 GLY A N 1
ATOM 910 C CA . GLY A 1 110 ? -1.925 -16.957 -21.078 1.00 90.62 110 GLY A CA 1
ATOM 911 C C . GLY A 1 110 ? -2.872 -17.577 -20.044 1.00 90.62 110 GLY A C 1
ATOM 912 O O . GLY A 1 110 ? -2.479 -17.843 -18.911 1.00 90.62 110 GLY A O 1
ATOM 913 N N . THR A 1 111 ? -4.114 -17.866 -20.446 1.00 92.50 111 THR A N 1
ATOM 914 C CA . THR A 1 111 ? -5.145 -18.419 -19.553 1.00 92.50 111 THR A CA 1
ATOM 915 C C . THR A 1 111 ? -4.644 -19.636 -18.773 1.00 92.50 111 THR A C 1
ATOM 917 O O . THR A 1 111 ? -4.067 -20.556 -19.357 1.00 92.50 111 THR A O 1
ATOM 920 N N . ILE A 1 112 ? -4.925 -19.664 -17.468 1.00 93.25 112 ILE A N 1
ATOM 921 C CA . ILE A 1 112 ? -4.540 -20.753 -16.563 1.00 93.25 112 ILE A CA 1
ATOM 922 C C . ILE A 1 112 ? -5.055 -22.100 -17.096 1.00 93.25 112 ILE A C 1
ATOM 924 O O . ILE A 1 112 ? -6.244 -22.261 -17.379 1.00 93.25 112 ILE A O 1
ATOM 928 N N . ARG A 1 113 ? -4.155 -23.084 -17.209 1.00 93.25 113 ARG A N 1
ATOM 929 C CA . ARG A 1 113 ? -4.466 -24.467 -17.596 1.00 93.25 113 ARG A CA 1
ATOM 930 C C . ARG A 1 113 ? -4.019 -25.413 -16.494 1.00 93.25 113 ARG A C 1
ATOM 932 O O . ARG A 1 113 ? -2.863 -25.375 -16.083 1.00 93.25 113 ARG A O 1
ATOM 939 N N . PHE A 1 114 ? -4.920 -26.280 -16.054 1.00 92.19 114 PHE A N 1
ATOM 940 C CA . PHE A 1 114 ? -4.587 -27.356 -15.128 1.00 92.19 114 PHE A CA 1
ATOM 941 C C . PHE A 1 114 ? -4.274 -28.624 -15.932 1.00 92.19 114 PHE A C 1
ATOM 943 O O . PHE A 1 114 ? -5.015 -28.917 -16.875 1.00 92.19 114 PHE A O 1
ATOM 950 N N . PRO A 1 115 ? -3.185 -29.350 -15.620 1.00 87.25 115 PRO A N 1
ATOM 951 C CA . PRO A 1 115 ? -2.930 -30.640 -16.245 1.00 87.25 115 PRO A CA 1
ATOM 952 C C . PRO A 1 115 ? -4.073 -31.594 -15.879 1.00 87.25 115 PRO A C 1
ATOM 954 O O . PRO A 1 115 ? -4.436 -31.707 -14.707 1.00 87.25 115 PRO A O 1
ATOM 957 N N . VAL A 1 116 ? -4.660 -32.206 -16.906 1.00 76.31 116 VAL A N 1
ATOM 958 C CA . VAL A 1 116 ? -5.687 -33.250 -16.790 1.00 76.31 116 VAL A CA 1
ATOM 959 C C . VAL A 1 116 ? -5.013 -34.594 -16.563 1.00 76.31 116 VAL A C 1
ATOM 961 O O . VAL A 1 116 ? -3.982 -34.834 -17.232 1.00 76.31 116 VAL A O 1
#

InterPro domains:
  IPR009000 Translation protein, beta-barrel domain superfamily [SSF50447] (3-60)
  IPR019927 Large ribosomal subunit protein uL3, bacteria/organella [PTHR11229] (2-86)

pLDDT: mean 89.5, std 6.31, range [69.88, 97.31]

Radius of gyration: 21.15 Å; chains: 1; bounding box: 44×46×66 Å

Sequence (116 aa):
MKIVRGKREAGLMGNRYRTSRGRLIVRMNPRLGLIYVVGPTPGPVHSFCYLNDSWLCNIRHELDANPPPVPTWYPSAEHLDLERKWLEQDFDDDFQFDLYHEMLHRPDDGTIRFPV